Protein AF-A0A268HAZ8-F1 (afdb_monomer)

Organism: NCBI:txid361277

Radius of gyration: 18.4 Å; Cα contacts (8 Å, |Δi|>4): 179; chains: 1; bounding box: 43×26×43 Å

Mean predicted aligned error: 5.5 Å

Foldseek 3Di:
DQLKDKDKDLDPVPDDPQWDPPPPPSITIHIGHLVVDDQDKDKFKWWQAVNDTWGFDDDDPFWTKTKFQDPVSLVVVVFDDPDPRMGIDIDGPVRTDIDIDIDGDRSSVD

pLDDT: mean 93.23, std 6.45, range [48.72, 97.81]

Solvent-accessible surface area (backbone atoms only — not comparable to full-atom values): 6639 Å² total; per-residue (Å²): 129,82,82,57,43,78,50,75,46,68,57,76,89,78,59,62,92,76,46,44,49,87,76,76,73,64,51,31,34,36,80,44,54,45,84,78,62,70,90,46,58,49,77,46,56,29,27,32,45,94,89,40,84,29,42,55,80,47,79,55,99,62,30,33,32,37,35,37,65,46,67,68,59,22,58,75,70,65,35,48,71,79,51,98,63,33,18,49,39,79,43,52,46,93,60,44,48,79,42,82,44,75,44,78,52,70,66,76,80,112

InterPro domains:
  IPR017020 Uncharacterised conserved protein UCP033725 [PIRSF033725] (2-103)
  IPR060759 UCP033725-like [PF27768] (2-106)

Structure (mmCIF, N/CA/C/O backbone):
data_AF-A0A268HAZ8-F1
#
_entry.id   AF-A0A268HAZ8-F1
#
loop_
_atom_site.group_PDB
_atom_site.id
_atom_site.type_symbol
_atom_site.label_atom_id
_atom_site.label_alt_id
_atom_site.label_comp_id
_atom_site.label_asym_id
_atom_site.label_entity_id
_atom_site.label_seq_id
_atom_site.pdbx_PDB_ins_code
_atom_site.Cartn_x
_atom_site.Cartn_y
_atom_site.Cartn_z
_atom_site.occupancy
_atom_site.B_iso_or_equiv
_atom_site.auth_seq_id
_atom_site.auth_comp_id
_atom_site.auth_asym_id
_atom_site.auth_atom_id
_atom_site.pdbx_PDB_model_num
ATOM 1 N N . MET A 1 1 ? -9.348 15.979 25.231 1.00 48.72 1 MET A N 1
ATOM 2 C CA . MET A 1 1 ? -9.496 15.483 23.850 1.00 48.72 1 MET A CA 1
ATOM 3 C C . MET A 1 1 ? -9.361 13.987 23.955 1.00 48.72 1 MET A C 1
ATOM 5 O O . MET A 1 1 ? -8.277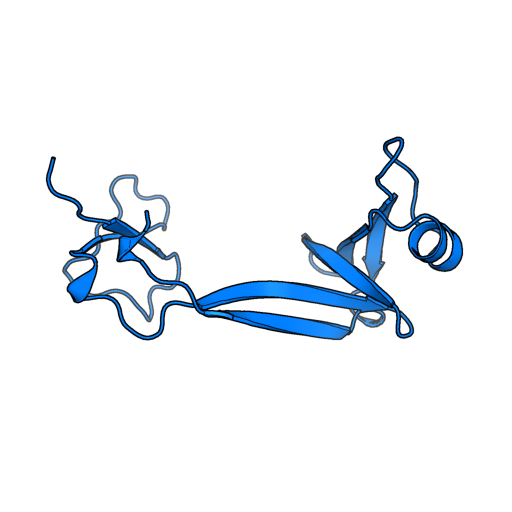 13.533 24.294 1.00 48.72 1 MET A O 1
ATO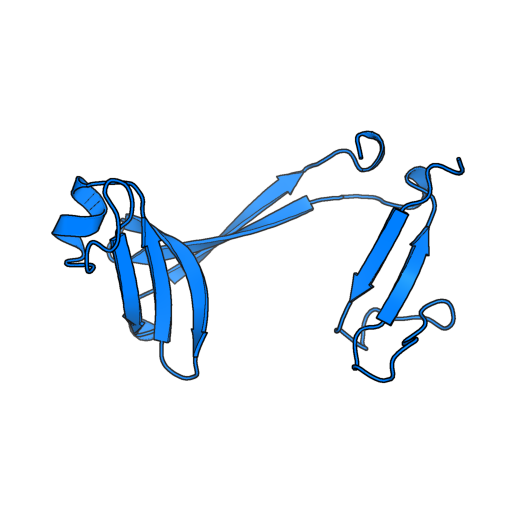M 9 N N . ASP A 1 2 ? -10.469 13.265 23.821 1.00 63.78 2 ASP A N 1
ATOM 10 C CA . ASP A 1 2 ? -10.471 11.808 23.934 1.00 63.78 2 ASP A CA 1
ATOM 11 C C . ASP A 1 2 ? -9.601 11.263 22.805 1.00 63.78 2 ASP A C 1
ATOM 13 O O . ASP A 1 2 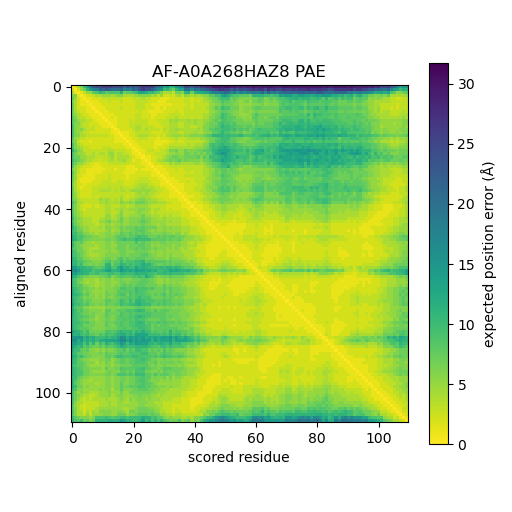? -9.906 11.497 21.636 1.00 63.78 2 ASP A O 1
ATOM 17 N N . GLY A 1 3 ? -8.472 10.639 23.147 1.00 79.31 3 GLY A N 1
ATOM 18 C CA . GLY A 1 3 ? -7.473 10.097 22.216 1.00 79.31 3 GLY A CA 1
ATOM 19 C C . GLY A 1 3 ? -7.975 8.882 21.433 1.00 79.31 3 GLY A C 1
ATOM 20 O O . GLY A 1 3 ? -7.244 7.914 21.260 1.00 79.31 3 GLY A O 1
ATOM 21 N N . ASN A 1 4 ? -9.239 8.913 21.020 1.00 90.00 4 ASN A N 1
ATOM 22 C CA . ASN A 1 4 ? -9.920 7.864 20.292 1.00 90.00 4 ASN A CA 1
ATOM 23 C C . ASN A 1 4 ? -9.572 7.959 18.809 1.00 90.00 4 ASN A C 1
ATOM 25 O O . ASN A 1 4 ? -9.440 9.039 18.231 1.00 90.00 4 ASN A O 1
ATOM 29 N N . LEU A 1 5 ? -9.469 6.797 18.182 1.00 91.19 5 LEU A N 1
ATOM 30 C CA . LEU A 1 5 ? -9.135 6.635 16.782 1.00 91.19 5 LEU A CA 1
ATOM 31 C C . LEU A 1 5 ? -10.395 6.350 15.978 1.00 91.19 5 LEU A C 1
ATOM 33 O O . LEU A 1 5 ? -11.354 5.744 16.455 1.00 91.19 5 LEU A O 1
ATOM 37 N N . LYS A 1 6 ? -10.379 6.769 14.716 1.00 92.12 6 LYS A N 1
ATOM 38 C CA . LYS A 1 6 ? -11.428 6.440 13.757 1.00 92.12 6 LYS A CA 1
ATOM 39 C C . LYS A 1 6 ? -10.892 5.425 12.759 1.00 92.12 6 LYS A C 1
ATOM 41 O O . LYS A 1 6 ? -9.969 5.733 12.010 1.00 92.12 6 LYS A O 1
ATOM 46 N N . ILE A 1 7 ? -11.508 4.250 12.716 1.00 93.75 7 ILE A N 1
ATOM 47 C CA . ILE A 1 7 ? -11.213 3.217 11.721 1.00 93.75 7 ILE A CA 1
ATOM 48 C C . ILE A 1 7 ? -12.254 3.248 10.602 1.00 93.75 7 ILE A C 1
ATOM 50 O O . ILE A 1 7 ? -13.409 3.633 10.818 1.00 93.75 7 ILE A O 1
ATOM 54 N N . LEU A 1 8 ? -11.830 2.878 9.393 1.00 94.62 8 LEU A N 1
ATOM 55 C CA . LEU A 1 8 ? -12.656 2.899 8.190 1.00 94.62 8 LEU A CA 1
ATOM 56 C C . LEU A 1 8 ? -12.460 1.604 7.401 1.00 94.62 8 LEU A C 1
ATOM 58 O O . LEU A 1 8 ? -11.340 1.109 7.296 1.00 94.62 8 LEU A O 1
ATOM 62 N N . THR A 1 9 ? -13.533 1.076 6.817 1.00 94.38 9 THR A N 1
ATOM 63 C CA . THR A 1 9 ? -13.474 -0.089 5.927 1.00 94.38 9 THR A CA 1
ATOM 64 C C . THR A 1 9 ? -14.551 -0.012 4.849 1.00 94.38 9 THR A C 1
ATOM 66 O O . THR A 1 9 ? -15.626 0.549 5.060 1.00 94.38 9 THR A O 1
ATOM 69 N N . GLN A 1 10 ? -14.261 -0.585 3.684 1.00 94.62 10 GLN A N 1
ATOM 70 C CA . GLN A 1 10 ? -15.247 -0.870 2.633 1.00 94.62 10 GLN A CA 1
ATOM 71 C C . GLN A 1 10 ? -15.625 -2.359 2.595 1.00 94.62 10 GLN A C 1
ATOM 73 O O . GLN A 1 10 ? -16.542 -2.757 1.878 1.00 94.62 10 GLN A O 1
ATOM 78 N N . ASP A 1 11 ? -14.921 -3.193 3.363 1.00 93.62 11 ASP A N 1
ATOM 79 C CA . ASP A 1 11 ? -15.148 -4.630 3.427 1.00 93.62 11 ASP A CA 1
ATOM 80 C C . ASP A 1 11 ? -16.311 -4.943 4.375 1.00 93.62 11 ASP A C 1
ATOM 82 O O . ASP A 1 11 ? -16.159 -4.951 5.599 1.00 93.62 11 ASP A O 1
ATOM 86 N N . LYS A 1 12 ? -17.480 -5.225 3.789 1.00 91.12 12 LYS A N 1
ATOM 87 C CA . LYS A 1 12 ? -18.709 -5.577 4.517 1.00 91.12 12 LYS A CA 1
ATOM 88 C C . LYS A 1 12 ? -18.613 -6.896 5.287 1.00 91.12 12 LYS A C 1
ATOM 90 O O . LYS A 1 12 ? -19.473 -7.158 6.117 1.00 91.12 12 LYS A O 1
ATOM 95 N N . SER A 1 13 ? -17.609 -7.735 5.032 1.00 94.81 13 SER A N 1
ATOM 96 C CA . SER A 1 13 ? -17.401 -8.948 5.833 1.00 94.81 13 SER A CA 1
ATOM 97 C C . SER A 1 13 ? -16.751 -8.657 7.191 1.00 94.81 13 SER A C 1
ATOM 99 O O . SER A 1 13 ? -16.774 -9.509 8.074 1.00 94.81 13 SER A O 1
ATOM 101 N N . LYS A 1 14 ? -16.200 -7.447 7.371 1.00 91.62 14 LYS A N 1
ATOM 102 C CA . LYS A 1 14 ? -15.457 -7.018 8.567 1.00 91.62 14 LYS A CA 1
ATOM 103 C C . LYS A 1 14 ? -16.188 -5.962 9.403 1.00 91.62 14 LYS A C 1
ATOM 105 O O . LYS A 1 14 ? -15.557 -5.314 10.235 1.00 91.62 14 LYS A O 1
ATOM 110 N N . ILE A 1 15 ? -17.481 -5.749 9.161 1.00 93.50 15 ILE A N 1
ATOM 111 C CA . ILE A 1 15 ? -18.299 -4.784 9.909 1.00 93.50 15 ILE A CA 1
ATOM 112 C C . ILE A 1 15 ? -19.230 -5.502 10.887 1.00 93.50 15 ILE A C 1
ATOM 114 O O . ILE A 1 15 ? -19.720 -6.595 10.609 1.00 93.50 15 ILE A O 1
ATOM 118 N N . A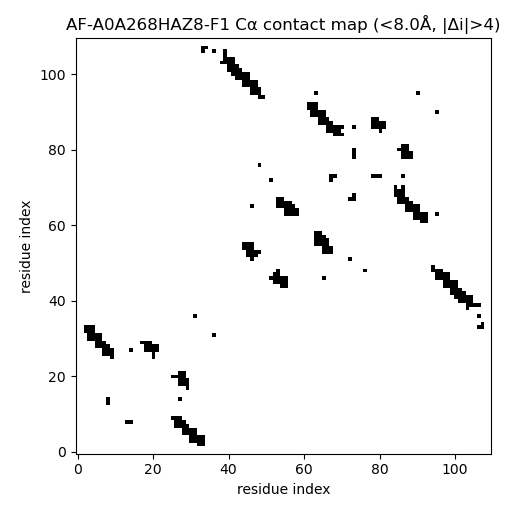SP A 1 16 ? -19.483 -4.849 12.014 1.00 92.06 16 ASP A N 1
ATOM 119 C CA . ASP A 1 16 ? -20.514 -5.188 12.993 1.00 92.06 16 ASP A CA 1
ATOM 120 C C . ASP A 1 16 ? -21.554 -4.043 13.057 1.00 92.06 16 ASP A C 1
ATOM 122 O O . ASP A 1 16 ? -21.514 -3.100 12.261 1.00 92.06 16 ASP A O 1
ATOM 126 N N . ASP A 1 17 ? -22.495 -4.116 13.994 1.00 91.88 17 ASP A N 1
ATOM 127 C CA . ASP A 1 17 ? -23.551 -3.118 14.205 1.00 91.88 17 ASP A CA 1
ATOM 128 C C . ASP A 1 17 ? -23.046 -1.759 14.726 1.00 91.88 17 ASP A C 1
ATOM 130 O O . ASP A 1 17 ? -23.783 -0.772 14.709 1.00 91.88 17 ASP A O 1
ATOM 134 N N . THR A 1 18 ? -21.783 -1.676 15.145 1.00 93.88 18 THR A N 1
ATOM 135 C CA . THR A 1 18 ? -21.163 -0.440 15.642 1.00 93.88 18 THR A CA 1
ATOM 136 C C . THR A 1 18 ? -20.532 0.407 14.530 1.00 93.88 18 THR A C 1
ATOM 138 O O . THR A 1 18 ? -20.158 1.561 14.756 1.00 93.88 18 THR A O 1
ATOM 141 N N . PHE A 1 19 ? -20.416 -0.138 13.317 1.00 95.88 19 PHE A N 1
ATOM 142 C CA . PHE A 1 19 ? -19.948 0.589 12.142 1.00 95.88 19 PHE A CA 1
ATOM 143 C C . PHE A 1 19 ? -21.076 1.395 11.486 1.00 95.88 19 PHE A C 1
ATOM 145 O O . PHE A 1 19 ? -22.150 0.882 11.187 1.00 95.88 19 PHE A O 1
ATOM 152 N N . VAL A 1 20 ? -20.798 2.661 11.164 1.00 94.69 20 VAL A N 1
ATOM 153 C CA . VAL A 1 20 ? -21.764 3.579 10.544 1.00 94.69 20 VAL A CA 1
ATOM 154 C C . VAL A 1 20 ? -21.255 4.067 9.191 1.00 94.69 20 VAL A C 1
ATOM 156 O O . VAL A 1 20 ? -20.174 4.660 9.101 1.00 94.69 20 VAL A O 1
ATOM 159 N N . ASP A 1 21 ? -22.061 3.878 8.145 1.00 93.62 21 ASP A N 1
ATOM 160 C CA . ASP A 1 21 ? -21.901 4.559 6.855 1.00 93.62 21 ASP A CA 1
ATOM 161 C C . ASP A 1 21 ? -22.684 5.878 6.874 1.00 93.62 21 ASP A C 1
ATOM 163 O O . ASP A 1 21 ? -23.853 5.960 6.494 1.00 93.62 21 ASP A O 1
ATOM 167 N N . LYS A 1 22 ? -22.028 6.930 7.368 1.00 90.25 22 LYS A N 1
ATOM 168 C CA . LYS A 1 22 ? -22.650 8.246 7.573 1.00 90.25 22 LYS A CA 1
ATOM 169 C C . LYS A 1 22 ? -23.123 8.900 6.268 1.00 90.25 22 LYS A C 1
ATOM 171 O O . LYS A 1 22 ? -24.027 9.729 6.306 1.00 90.25 22 LYS A O 1
ATOM 176 N N . TYR A 1 23 ? -22.491 8.572 5.143 1.00 90.38 23 TYR A N 1
ATOM 177 C CA . TYR A 1 23 ? -22.695 9.266 3.869 1.00 90.38 23 TYR A CA 1
ATOM 178 C C . TYR A 1 23 ? -23.299 8.373 2.784 1.00 90.38 23 TYR A C 1
ATOM 180 O O . TYR A 1 23 ? -23.378 8.808 1.639 1.00 90.38 23 TYR A O 1
ATOM 188 N N . GLN A 1 24 ? -23.710 7.147 3.129 1.00 89.88 24 GLN A N 1
ATOM 189 C CA . GLN A 1 24 ? -24.185 6.141 2.173 1.00 89.88 24 GLN A CA 1
ATOM 190 C C . GLN A 1 24 ? -23.185 5.918 1.023 1.00 89.88 24 GLN A C 1
ATOM 192 O O . GLN A 1 24 ? -23.566 5.712 -0.128 1.00 89.88 24 GLN A O 1
ATOM 197 N N . SER A 1 25 ? -21.886 6.010 1.328 1.00 92.06 25 SER A N 1
ATOM 198 C CA . SER A 1 25 ? -20.806 5.910 0.341 1.00 92.06 25 SER A CA 1
ATOM 199 C C . SER A 1 25 ? -20.273 4.485 0.183 1.00 92.06 25 SER A C 1
ATOM 201 O O . SER A 1 25 ? -19.428 4.234 -0.675 1.00 92.06 25 SER A O 1
ATOM 203 N N . GLY A 1 26 ? -20.725 3.555 1.029 1.00 92.12 26 GLY A N 1
ATOM 204 C CA . GLY A 1 26 ? -20.143 2.225 1.172 1.00 92.12 26 GLY A CA 1
ATOM 205 C C . GLY A 1 26 ? -18.855 2.205 2.001 1.00 92.12 26 GLY A C 1
ATOM 206 O O . GLY A 1 26 ? -18.224 1.153 2.095 1.00 92.12 26 GLY A O 1
ATOM 207 N N . VAL A 1 27 ? -18.454 3.336 2.598 1.00 94.25 27 VAL A N 1
ATOM 208 C CA . VAL A 1 27 ? -17.342 3.416 3.557 1.00 94.25 27 VAL A CA 1
ATOM 209 C C . VAL A 1 27 ? -17.912 3.474 4.969 1.00 94.25 27 VAL A C 1
ATOM 211 O O . VAL A 1 27 ? -18.494 4.472 5.391 1.00 94.25 27 VAL A O 1
ATOM 214 N N . TYR A 1 28 ? -17.693 2.406 5.720 1.00 96.06 28 TYR A N 1
ATOM 215 C CA . TYR A 1 28 ? -18.165 2.262 7.086 1.00 96.06 28 TYR A CA 1
ATOM 216 C C . TYR A 1 28 ? -17.108 2.751 8.067 1.00 96.06 28 TYR A C 1
ATOM 218 O O . TYR A 1 28 ? -15.915 2.511 7.875 1.00 96.06 28 TYR A O 1
ATOM 226 N N . THR A 1 29 ? -17.538 3.427 9.133 1.00 95.38 29 THR A N 1
ATOM 227 C CA . THR A 1 29 ? -16.626 4.003 10.128 1.00 95.38 29 THR A CA 1
ATOM 228 C C . THR A 1 29 ? -17.016 3.648 11.556 1.00 95.38 29 THR A C 1
ATOM 230 O O . THR A 1 29 ? -18.203 3.613 11.868 1.00 95.38 29 THR A O 1
ATOM 233 N N . LYS A 1 30 ? -16.021 3.429 12.419 1.00 94.94 30 LYS A N 1
ATOM 234 C CA . LYS A 1 30 ? -16.180 3.146 13.854 1.00 94.94 30 LYS A CA 1
ATOM 235 C C . LYS A 1 30 ? -15.157 3.962 14.642 1.00 94.94 30 LYS A C 1
ATOM 237 O O . LYS A 1 30 ? -14.040 4.175 14.165 1.00 94.94 30 LYS A O 1
ATOM 242 N N . VAL A 1 31 ? -15.552 4.455 15.812 1.00 93.75 31 VAL A N 1
ATOM 243 C CA . VAL A 1 31 ? -14.644 5.111 16.764 1.00 93.75 31 VAL A CA 1
ATOM 244 C C . VAL A 1 31 ? -14.229 4.075 17.800 1.00 93.75 31 VAL A C 1
ATOM 246 O O . VAL A 1 31 ? -15.088 3.358 18.303 1.00 93.75 31 VAL A O 1
ATOM 249 N N . VAL A 1 32 ? -12.932 3.985 18.076 1.00 92.81 32 VAL A N 1
ATOM 250 C CA . VAL A 1 32 ? -12.334 3.001 18.986 1.00 92.81 32 VAL A CA 1
ATOM 251 C C . VAL A 1 32 ? -11.268 3.663 19.849 1.00 92.81 32 VAL A C 1
ATOM 253 O O . VAL A 1 32 ? -10.639 4.638 19.437 1.00 92.81 32 VAL A O 1
ATOM 256 N N . GLU A 1 33 ? -11.021 3.128 21.030 1.00 92.38 33 GLU A N 1
ATOM 257 C CA . GLU A 1 33 ? -9.859 3.488 21.829 1.00 92.38 33 GLU A CA 1
ATOM 258 C C . GLU A 1 33 ? -8.594 2.807 21.270 1.00 92.38 33 GLU A C 1
ATOM 260 O O . GLU A 1 33 ? -8.648 1.658 20.821 1.00 92.38 33 GLU A O 1
ATOM 265 N N . PRO A 1 34 ? -7.408 3.441 21.350 1.00 90.88 34 PRO A N 1
ATOM 266 C CA . PRO A 1 34 ? -6.158 2.830 20.892 1.00 90.88 34 PRO A CA 1
ATOM 267 C C . PRO A 1 34 ? -5.850 1.470 21.534 1.00 90.88 34 PRO A C 1
ATOM 269 O O . PRO A 1 34 ? -5.173 0.647 20.927 1.00 90.88 34 PRO A O 1
ATOM 272 N N . ASN A 1 35 ? -6.331 1.233 22.760 1.00 90.62 35 ASN A N 1
ATOM 273 C CA . ASN A 1 35 ? -6.129 -0.021 23.492 1.00 90.62 35 ASN A CA 1
ATOM 274 C C . ASN A 1 35 ? -6.967 -1.191 22.950 1.00 90.62 35 ASN A C 1
ATOM 276 O O . ASN A 1 35 ? -6.636 -2.344 23.227 1.00 90.62 35 ASN A O 1
ATOM 280 N N . GLU A 1 36 ? -8.041 -0.914 22.208 1.00 91.44 36 GLU A N 1
ATOM 281 C CA . GLU A 1 36 ? -8.866 -1.946 21.571 1.00 91.44 36 GLU A CA 1
ATOM 282 C C . GLU A 1 36 ? -8.178 -2.538 20.333 1.00 91.44 36 GLU A C 1
ATOM 284 O O . GLU A 1 36 ? -8.464 -3.671 19.941 1.00 91.44 36 GLU A O 1
ATOM 289 N N . LEU A 1 37 ? -7.249 -1.791 19.727 1.00 92.00 37 LEU A N 1
ATOM 290 C CA . LEU A 1 37 ? -6.522 -2.207 18.537 1.00 92.00 37 LEU A CA 1
ATOM 291 C C . LEU A 1 37 ? -5.342 -3.119 18.892 1.00 92.00 37 LEU A C 1
ATOM 293 O O . LEU A 1 37 ? -4.528 -2.816 19.765 1.00 92.00 37 LEU A O 1
ATOM 297 N N . LYS A 1 38 ? -5.231 -4.234 18.169 1.00 91.56 38 LYS A N 1
ATOM 298 C CA . LYS A 1 38 ? -4.145 -5.213 18.288 1.00 91.56 38 LYS A CA 1
ATOM 299 C C . LYS A 1 38 ? -3.569 -5.497 16.910 1.00 91.56 38 LYS A C 1
ATOM 301 O O . LYS 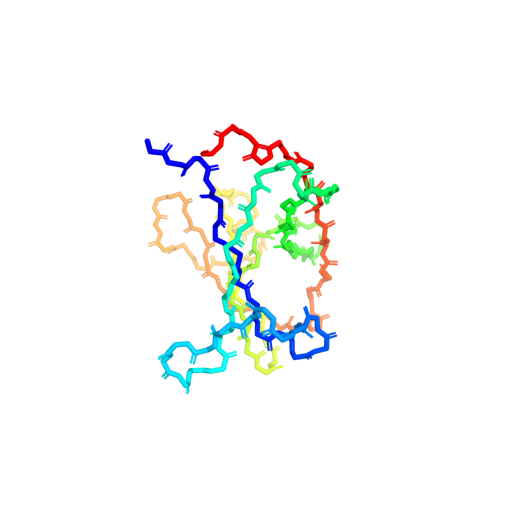A 1 38 ? -4.277 -5.361 15.916 1.00 91.56 38 LYS A O 1
ATOM 306 N N . ASP A 1 39 ? -2.293 -5.873 16.877 1.00 92.00 39 ASP A N 1
ATOM 307 C CA . ASP A 1 39 ? -1.593 -6.292 15.656 1.00 92.00 39 ASP A CA 1
ATOM 308 C C . ASP A 1 39 ? -1.695 -5.264 14.515 1.00 92.00 39 ASP A C 1
ATOM 310 O O . ASP A 1 39 ? -1.862 -5.591 13.342 1.00 92.00 39 ASP A O 1
ATOM 314 N N . CYS A 1 40 ? -1.603 -3.981 14.878 1.00 93.19 40 CYS A N 1
ATOM 315 C CA . CYS A 1 40 ? -1.638 -2.875 13.934 1.00 93.19 40 CYS A CA 1
ATOM 316 C C . CYS A 1 40 ? -0.443 -2.940 12.983 1.00 93.19 40 CYS A C 1
ATOM 318 O O . CYS A 1 40 ? 0.704 -2.724 13.383 1.00 93.19 40 CYS A O 1
ATOM 320 N N . VAL A 1 41 ? -0.727 -3.183 11.706 1.00 94.44 41 VAL A N 1
ATOM 321 C CA . VAL A 1 41 ? 0.270 -3.199 10.638 1.00 94.44 41 VAL A CA 1
ATOM 322 C C . VAL A 1 41 ? -0.097 -2.207 9.547 1.00 94.44 41 VAL A C 1
ATOM 324 O O . VAL A 1 41 ? -1.252 -2.070 9.140 1.00 94.44 41 VAL A O 1
ATOM 327 N N . LYS A 1 42 ? 0.913 -1.498 9.054 1.00 92.62 42 LYS A N 1
ATOM 328 C CA . LYS A 1 42 ? 0.832 -0.737 7.817 1.00 92.62 42 LYS A CA 1
ATOM 329 C C . LYS A 1 42 ? 1.237 -1.667 6.686 1.00 92.62 42 LYS A C 1
ATOM 331 O O . LYS A 1 42 ? 2.375 -2.127 6.656 1.00 92.62 42 LYS A O 1
ATOM 336 N N . ILE A 1 43 ? 0.315 -1.913 5.764 1.00 92.44 43 ILE A N 1
ATOM 337 C CA . ILE A 1 43 ? 0.575 -2.708 4.565 1.00 92.44 43 ILE A CA 1
ATOM 338 C C . ILE A 1 43 ? 0.986 -1.756 3.443 1.00 92.44 43 ILE A C 1
ATOM 340 O O . ILE A 1 43 ? 0.250 -0.825 3.109 1.00 92.44 43 ILE A O 1
ATOM 344 N N . GLN A 1 44 ? 2.160 -1.982 2.864 1.00 92.75 44 GLN A N 1
ATOM 345 C CA . GLN A 1 44 ? 2.603 -1.332 1.634 1.00 92.75 44 GLN A CA 1
ATOM 346 C C . GLN A 1 44 ? 2.721 -2.374 0.525 1.00 92.75 44 GLN A C 1
ATOM 348 O O . GLN A 1 44 ? 3.297 -3.445 0.716 1.00 92.75 44 GLN A O 1
ATOM 353 N N . VAL A 1 45 ? 2.144 -2.057 -0.634 1.00 94.06 45 VAL A N 1
ATOM 354 C CA . VAL A 1 45 ? 2.164 -2.927 -1.810 1.00 94.06 45 VAL A CA 1
ATOM 355 C C . VAL A 1 45 ? 3.234 -2.429 -2.771 1.00 94.06 45 VAL A C 1
ATOM 357 O O . VAL A 1 45 ? 3.189 -1.292 -3.244 1.00 94.06 45 VAL A O 1
ATOM 360 N N . TYR A 1 46 ? 4.180 -3.304 -3.080 1.00 96.94 46 TYR A N 1
ATOM 361 C CA . TYR A 1 46 ? 5.219 -3.075 -4.072 1.00 96.94 46 TYR A CA 1
ATOM 362 C C . TYR A 1 46 ? 5.039 -4.015 -5.260 1.00 96.94 46 TYR A C 1
ATOM 364 O O . TYR A 1 46 ? 4.424 -5.075 -5.156 1.00 96.94 46 TYR A O 1
ATOM 372 N N . GLY A 1 47 ? 5.588 -3.618 -6.399 1.00 96.94 47 GLY A N 1
ATOM 373 C CA . GLY A 1 47 ? 5.728 -4.453 -7.577 1.00 96.94 47 GLY A CA 1
ATOM 374 C C . GLY A 1 47 ? 7.183 -4.863 -7.732 1.00 96.94 47 GLY A C 1
ATOM 375 O O . GLY A 1 47 ? 8.073 -4.025 -7.629 1.00 96.94 47 GLY A O 1
ATOM 376 N N . ASP A 1 48 ? 7.423 -6.139 -7.986 1.00 97.38 48 ASP A N 1
ATOM 377 C CA . ASP A 1 48 ? 8.668 -6.623 -8.562 1.00 97.38 48 ASP A CA 1
ATOM 378 C C . ASP A 1 48 ? 8.483 -6.742 -10.071 1.00 97.38 48 ASP A C 1
ATOM 380 O O . ASP A 1 48 ? 7.609 -7.475 -10.547 1.00 97.38 48 ASP A O 1
ATOM 384 N N . ILE A 1 49 ? 9.288 -5.979 -10.804 1.00 96.88 49 ILE A N 1
ATOM 385 C CA . ILE A 1 49 ? 9.372 -6.034 -12.258 1.00 96.88 49 ILE A CA 1
ATOM 386 C C . ILE A 1 49 ? 10.801 -6.427 -12.590 1.00 96.88 49 ILE A C 1
ATOM 388 O O . ILE A 1 49 ? 11.724 -5.639 -12.391 1.00 96.88 49 ILE A O 1
ATOM 392 N N . GLN A 1 50 ? 10.989 -7.655 -13.075 1.00 94.38 50 GLN A N 1
ATOM 393 C CA . GLN A 1 50 ? 12.306 -8.177 -13.460 1.00 94.38 50 GLN A CA 1
ATOM 394 C C . GLN A 1 50 ? 13.357 -8.060 -12.329 1.00 94.38 50 GLN A C 1
ATOM 396 O O . GLN A 1 50 ? 14.517 -7.730 -12.573 1.00 94.38 50 GLN A O 1
ATOM 401 N N . GLY A 1 51 ? 12.957 -8.304 -11.075 1.00 95.12 51 GLY A N 1
ATOM 402 C CA . GLY A 1 51 ? 13.826 -8.203 -9.898 1.00 95.12 51 GLY A CA 1
ATOM 403 C C . GLY A 1 51 ? 13.996 -6.781 -9.357 1.00 95.12 51 GLY A C 1
ATOM 404 O O . GLY A 1 51 ? 14.840 -6.550 -8.488 1.00 95.12 51 GLY A O 1
ATOM 405 N N . LYS A 1 52 ? 13.244 -5.802 -9.876 1.00 96.25 52 LYS A N 1
ATOM 406 C CA . LYS A 1 52 ? 13.285 -4.405 -9.434 1.00 96.25 52 LYS A CA 1
ATOM 407 C C . LYS A 1 52 ? 12.029 -4.064 -8.652 1.00 96.25 52 LYS A C 1
ATOM 409 O O . LYS A 1 52 ? 10.921 -4.119 -9.181 1.00 96.25 52 LYS A O 1
ATOM 414 N N . LYS A 1 53 ? 12.227 -3.665 -7.396 1.00 96.75 53 LYS A N 1
ATOM 415 C CA . LYS A 1 53 ? 11.155 -3.222 -6.507 1.00 96.75 53 LYS A CA 1
ATOM 416 C C . LYS A 1 53 ? 10.731 -1.791 -6.852 1.00 96.75 53 LYS A C 1
ATOM 418 O O . LYS A 1 53 ? 11.555 -0.877 -6.839 1.00 96.75 53 LYS A O 1
ATOM 423 N N . VAL A 1 54 ? 9.445 -1.605 -7.123 1.00 96.94 54 VAL A N 1
ATOM 424 C CA . VAL A 1 54 ? 8.794 -0.321 -7.419 1.00 96.94 54 VAL A CA 1
ATOM 425 C C . VAL A 1 54 ? 7.520 -0.167 -6.592 1.00 96.94 54 VAL A C 1
ATOM 427 O O . VAL A 1 54 ? 6.911 -1.154 -6.185 1.00 96.94 54 VAL A O 1
ATOM 430 N N . GLU A 1 55 ? 7.100 1.062 -6.318 1.00 96.38 55 GLU A N 1
ATOM 431 C CA . GLU A 1 55 ? 5.842 1.326 -5.612 1.00 96.38 55 GLU A CA 1
ATOM 432 C C . GLU A 1 55 ? 4.652 1.113 -6.543 1.00 96.38 55 GLU A C 1
ATOM 434 O O . GLU A 1 55 ? 4.674 1.593 -7.675 1.00 96.38 55 GLU A O 1
ATOM 439 N N . VAL A 1 56 ? 3.598 0.440 -6.074 1.00 96.94 56 VAL A N 1
ATOM 440 C CA . VAL A 1 56 ? 2.329 0.325 -6.808 1.00 96.94 56 VAL A CA 1
ATOM 441 C C . VAL A 1 56 ? 1.367 1.382 -6.281 1.00 96.94 56 VAL A C 1
ATOM 443 O O . VAL A 1 56 ? 1.001 1.371 -5.110 1.00 96.94 56 VAL A O 1
ATOM 446 N N . LEU A 1 57 ? 0.949 2.303 -7.149 1.00 95.06 57 LEU A N 1
ATOM 447 C CA . LEU A 1 57 ? 0.124 3.450 -6.757 1.00 95.06 57 LEU A CA 1
ATOM 448 C C . LEU A 1 57 ? -1.350 3.285 -7.119 1.00 95.06 57 LEU A C 1
ATOM 450 O O . LEU A 1 57 ? -2.229 3.717 -6.377 1.00 95.06 57 LEU A O 1
ATOM 454 N N . LYS A 1 58 ? -1.629 2.720 -8.298 1.00 95.19 58 LYS A N 1
ATOM 455 C CA . LYS A 1 58 ? -2.992 2.547 -8.816 1.00 95.19 58 LYS A CA 1
ATOM 456 C C . LYS A 1 58 ? -3.115 1.244 -9.579 1.00 95.19 58 LYS A C 1
ATOM 458 O O . LYS A 1 58 ? -2.146 0.733 -10.136 1.00 95.19 58 LYS A O 1
ATOM 463 N N . GLU A 1 59 ? -4.344 0.770 -9.679 1.00 95.12 59 GLU A N 1
ATOM 464 C CA . GLU A 1 59 ? -4.707 -0.417 -10.437 1.00 95.12 59 GLU A CA 1
ATOM 465 C C . GLU A 1 59 ? -5.782 -0.075 -11.476 1.00 95.12 59 GLU A C 1
ATOM 467 O O . GLU A 1 59 ? -6.677 0.736 -11.235 1.00 95.12 59 GLU A O 1
ATOM 472 N N . ARG A 1 60 ? -5.673 -0.688 -12.655 1.00 94.44 60 ARG A N 1
ATOM 473 C CA . ARG A 1 60 ? -6.720 -0.774 -13.687 1.00 94.44 60 ARG A CA 1
ATOM 474 C C . ARG A 1 60 ? -6.901 -2.242 -14.071 1.00 94.44 60 ARG A C 1
ATOM 476 O O . ARG A 1 60 ? -6.170 -3.092 -13.570 1.00 94.44 60 ARG A O 1
ATOM 483 N N . ASN A 1 61 ? -7.851 -2.558 -14.951 1.00 91.56 61 ASN A N 1
ATOM 484 C CA . ASN A 1 61 ? -8.184 -3.948 -15.298 1.00 91.56 61 ASN A CA 1
ATOM 485 C C . ASN A 1 61 ? -6.947 -4.799 -15.656 1.00 91.56 61 ASN A C 1
ATOM 487 O O . ASN A 1 61 ? -6.768 -5.874 -15.089 1.00 91.56 61 ASN A O 1
ATOM 491 N N . ASP A 1 62 ? -6.055 -4.288 -16.505 1.00 95.94 62 ASP A N 1
ATOM 492 C CA . ASP A 1 62 ? -4.915 -5.013 -17.080 1.00 95.94 62 ASP A CA 1
ATOM 493 C C . ASP A 1 62 ? -3.535 -4.484 -16.648 1.00 95.94 62 ASP A C 1
ATOM 495 O O . ASP A 1 62 ? -2.515 -5.090 -16.984 1.00 95.94 62 ASP A O 1
ATOM 499 N N . LYS A 1 63 ? -3.472 -3.373 -15.898 1.00 97.38 63 LYS A N 1
ATOM 500 C CA . LYS A 1 63 ? -2.209 -2.688 -15.565 1.00 97.38 63 LYS A CA 1
ATOM 501 C C . LYS A 1 63 ? -2.137 -2.203 -14.122 1.00 97.38 63 LYS A C 1
ATOM 503 O O . LYS A 1 63 ? -3.148 -1.801 -13.541 1.00 97.38 63 LYS A O 1
ATOM 508 N N . TYR A 1 64 ? -0.915 -2.140 -13.605 1.00 97.69 64 TYR A N 1
ATOM 509 C CA . TYR A 1 64 ? -0.562 -1.375 -12.413 1.00 97.69 64 TYR A CA 1
ATOM 510 C C . TYR A 1 64 ? 0.140 -0.081 -12.811 1.00 97.69 64 TY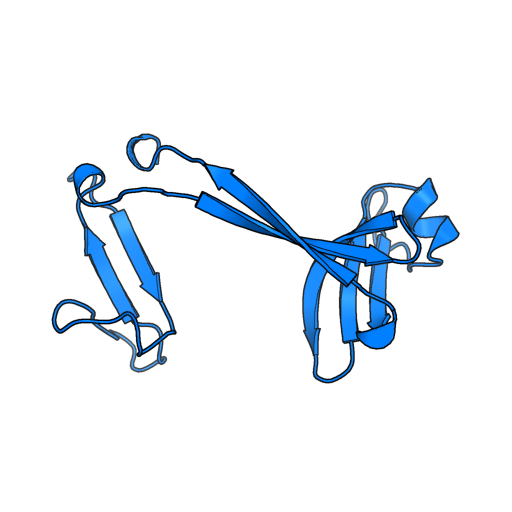R A C 1
ATOM 512 O O . TYR A 1 64 ? 0.942 -0.056 -13.743 1.00 97.69 64 TYR A O 1
ATOM 520 N N . GLN A 1 65 ? -0.163 1.002 -12.104 1.00 97.44 65 GLN A N 1
ATOM 521 C CA . GLN A 1 65 ? 0.655 2.203 -12.144 1.00 97.44 65 GLN A CA 1
ATOM 522 C C . GLN A 1 65 ? 1.776 2.042 -11.129 1.00 97.44 65 GLN A C 1
ATOM 524 O O . GLN A 1 65 ? 1.497 1.878 -9.939 1.00 97.44 65 GLN A O 1
ATOM 529 N N . VAL A 1 66 ? 3.017 2.112 -11.599 1.00 97.31 66 VAL A N 1
ATOM 530 C CA . VAL A 1 66 ? 4.208 1.931 -10.775 1.00 97.31 66 VAL A CA 1
ATOM 531 C C . VAL A 1 66 ? 5.076 3.175 -10.7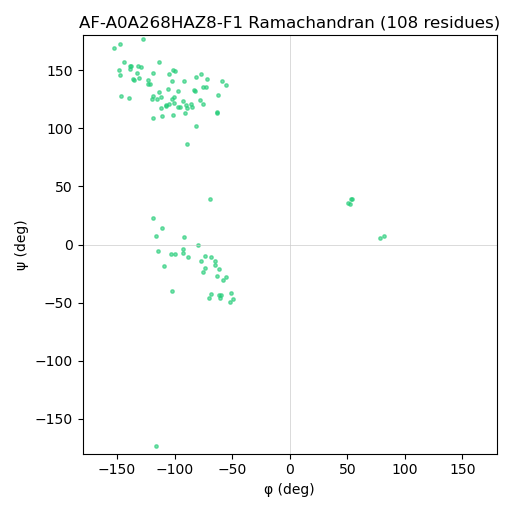57 1.00 97.31 66 VAL A C 1
ATOM 533 O O . VAL A 1 66 ? 5.135 3.904 -11.750 1.00 97.31 66 VAL A O 1
ATOM 536 N N . SER A 1 67 ? 5.741 3.403 -9.627 1.00 96.94 67 SER A N 1
ATOM 537 C CA . SER A 1 67 ? 6.605 4.556 -9.390 1.00 96.94 67 SER A CA 1
ATOM 538 C C . SER A 1 67 ? 7.946 4.153 -8.787 1.00 96.94 67 SER A C 1
ATOM 540 O O . SER A 1 67 ? 8.038 3.200 -8.011 1.00 96.94 67 SER A O 1
ATOM 542 N N . THR A 1 68 ? 8.994 4.902 -9.117 1.00 96.75 68 THR A N 1
ATOM 543 C CA . THR A 1 68 ? 10.294 4.821 -8.449 1.00 96.75 68 THR A CA 1
ATOM 544 C C . THR A 1 68 ? 10.979 6.181 -8.417 1.00 96.75 68 THR A C 1
ATOM 546 O O . THR A 1 68 ? 10.862 6.971 -9.355 1.00 96.75 68 THR A O 1
ATOM 549 N N . GLY A 1 69 ? 11.717 6.444 -7.338 1.00 96.19 69 GLY A N 1
ATOM 550 C CA . GLY A 1 69 ? 12.638 7.581 -7.242 1.00 96.19 69 GLY A CA 1
ATOM 551 C C . GLY A 1 69 ? 14.075 7.247 -7.655 1.00 96.19 69 GLY A C 1
ATOM 552 O O . GLY A 1 69 ? 14.934 8.122 -7.668 1.00 96.19 69 GLY A O 1
ATOM 553 N N . SER A 1 70 ? 14.363 5.983 -7.980 1.00 95.94 70 SER A N 1
ATOM 554 C CA . SER A 1 70 ? 15.695 5.557 -8.410 1.00 95.94 70 SER A CA 1
ATOM 555 C C . SER A 1 70 ? 15.874 5.783 -9.908 1.00 95.94 70 SER A C 1
ATOM 557 O O . SER A 1 70 ? 15.188 5.147 -10.709 1.00 95.94 70 SER A O 1
ATOM 559 N N . LEU A 1 71 ? 16.843 6.630 -10.276 1.00 93.81 71 LEU A N 1
ATOM 560 C CA . LEU A 1 71 ? 17.247 6.874 -11.667 1.00 93.81 71 LEU A CA 1
ATOM 561 C C . LEU A 1 71 ? 17.539 5.559 -12.404 1.00 93.81 71 LEU A C 1
ATOM 563 O O . LEU A 1 71 ? 16.984 5.319 -13.470 1.00 93.81 71 LEU A O 1
ATOM 567 N N . LEU A 1 72 ? 18.347 4.684 -11.796 1.00 95.38 72 LEU A N 1
ATOM 568 C CA . LEU A 1 72 ? 18.759 3.413 -12.396 1.00 95.38 72 LEU A CA 1
ATOM 569 C C . LEU A 1 72 ? 17.557 2.504 -12.686 1.00 95.38 72 LEU A C 1
ATOM 571 O O . LEU A 1 72 ? 17.435 1.969 -13.781 1.00 95.38 72 LEU A O 1
ATOM 575 N N . ILE A 1 73 ? 16.636 2.367 -11.726 1.00 96.44 73 ILE A N 1
ATOM 576 C CA . ILE A 1 73 ? 15.439 1.534 -11.913 1.00 96.44 73 ILE A CA 1
ATOM 577 C C . ILE A 1 73 ? 14.509 2.162 -12.956 1.00 96.44 73 ILE A C 1
ATOM 579 O O . ILE A 1 73 ? 13.968 1.456 -13.803 1.00 96.44 73 ILE A O 1
ATOM 583 N N . GLY A 1 74 ? 14.323 3.483 -12.904 1.00 95.44 74 GLY A N 1
ATOM 584 C CA . GLY A 1 74 ? 13.477 4.211 -13.843 1.00 95.44 74 GLY A CA 1
ATOM 585 C C . GLY A 1 74 ? 13.945 4.069 -15.292 1.00 95.44 74 GLY A C 1
ATOM 586 O O . GLY A 1 74 ? 13.123 3.826 -16.175 1.00 95.44 74 GLY A O 1
ATOM 587 N N . GLU A 1 75 ? 15.254 4.166 -15.529 1.00 94.19 75 GLU A N 1
ATOM 588 C CA . GLU A 1 75 ? 15.858 3.992 -16.854 1.00 94.19 75 GLU A CA 1
ATOM 589 C C . GLU A 1 75 ? 15.812 2.537 -17.337 1.00 94.19 75 GLU A C 1
ATOM 591 O O . GLU A 1 75 ? 15.400 2.290 -18.472 1.00 94.19 75 GLU A O 1
ATOM 596 N N . GLU A 1 76 ? 16.161 1.565 -16.486 1.00 95.56 76 GLU A N 1
ATOM 597 C CA . GLU A 1 76 ? 16.128 0.136 -16.838 1.00 95.56 76 GLU A CA 1
ATOM 598 C C . GLU A 1 76 ? 14.715 -0.340 -17.197 1.00 95.56 76 GLU A C 1
ATOM 600 O O . GLU A 1 76 ? 14.521 -1.028 -18.201 1.00 95.56 76 GLU A O 1
ATOM 605 N N . LEU A 1 77 ? 13.714 0.082 -16.419 1.00 95.69 77 LEU A N 1
ATOM 606 C CA . LEU A 1 77 ? 12.305 -0.220 -16.676 1.00 95.69 77 LEU A CA 1
ATOM 607 C C . LEU A 1 77 ? 11.685 0.680 -17.757 1.00 95.69 77 LEU A C 1
ATOM 609 O O . LEU A 1 77 ? 10.505 0.527 -18.074 1.00 95.69 77 LEU A O 1
ATOM 613 N N . LYS A 1 78 ? 12.459 1.618 -18.323 1.00 95.75 78 LYS A N 1
ATOM 614 C CA . LYS A 1 78 ? 12.022 2.594 -19.336 1.00 95.75 78 LYS A CA 1
ATOM 615 C C . LYS A 1 78 ? 10.754 3.349 -18.925 1.00 95.75 78 LYS A C 1
ATOM 617 O O . LYS A 1 78 ? 9.895 3.653 -19.756 1.00 95.75 78 LYS A O 1
ATOM 622 N N . LEU A 1 79 ? 10.623 3.639 -17.633 1.00 96.19 79 LEU A N 1
ATOM 623 C CA . LEU A 1 79 ? 9.497 4.396 -17.108 1.00 96.19 79 LEU A CA 1
ATOM 624 C C . LEU A 1 79 ? 9.627 5.868 -17.536 1.00 96.19 79 LEU A C 1
ATOM 626 O O . LEU A 1 79 ? 10.731 6.414 -17.552 1.00 96.19 79 LEU A 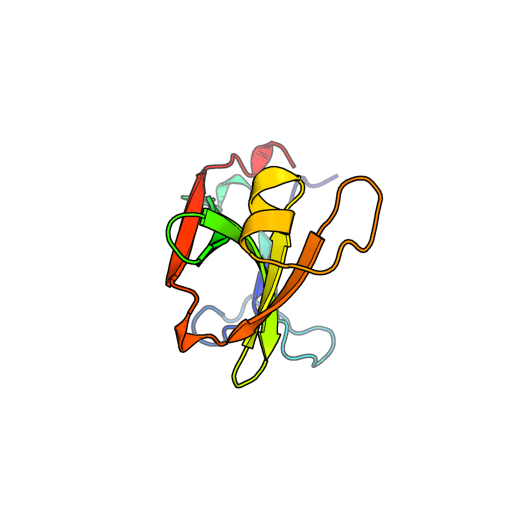O 1
ATOM 630 N N . PRO A 1 80 ? 8.523 6.555 -17.866 1.00 96.75 80 PRO A N 1
ATOM 631 C CA . PRO A 1 80 ? 8.560 7.992 -18.105 1.00 96.75 80 PRO A CA 1
ATOM 632 C C . PRO A 1 80 ? 8.999 8.752 -16.849 1.00 96.75 80 PRO A C 1
ATOM 634 O O . PRO A 1 80 ? 8.416 8.582 -15.776 1.00 96.75 80 PRO A O 1
ATOM 637 N N . ARG A 1 81 ? 9.995 9.631 -16.984 1.00 96.62 81 ARG A N 1
ATOM 638 C CA . ARG A 1 81 ? 10.347 10.595 -15.938 1.00 96.62 81 ARG A CA 1
ATOM 639 C C . ARG A 1 81 ? 9.311 11.717 -15.930 1.00 96.62 81 ARG A C 1
ATOM 641 O O . ARG A 1 81 ? 9.125 12.379 -16.949 1.00 96.62 81 ARG A O 1
ATOM 648 N N . ILE A 1 82 ? 8.643 11.917 -14.800 1.00 96.19 82 ILE A N 1
ATOM 649 C CA . ILE A 1 82 ? 7.584 12.930 -14.645 1.00 96.19 82 ILE A CA 1
ATOM 650 C C . ILE A 1 82 ? 8.004 14.105 -13.759 1.00 96.19 82 ILE A C 1
ATOM 652 O O . ILE A 1 82 ? 7.394 15.166 -13.829 1.00 96.19 82 ILE A O 1
ATOM 656 N N . ASP A 1 83 ? 9.049 13.918 -12.953 1.00 92.75 83 ASP A N 1
ATOM 657 C CA . ASP A 1 83 ? 9.653 14.941 -12.101 1.00 92.75 83 ASP A CA 1
ATOM 658 C C . ASP A 1 83 ? 11.166 14.677 -11.986 1.00 92.75 83 ASP A C 1
ATOM 660 O O . ASP A 1 83 ? 11.672 13.640 -12.432 1.00 92.75 83 ASP A O 1
ATOM 664 N N . ARG A 1 84 ? 11.917 15.597 -11.376 1.00 90.88 84 ARG A N 1
ATOM 665 C CA . ARG A 1 84 ? 13.350 15.456 -11.113 1.00 90.88 84 ARG A CA 1
ATOM 666 C C . ARG A 1 84 ? 13.658 14.127 -10.426 1.00 90.88 84 ARG A C 1
ATOM 668 O O . ARG A 1 84 ? 14.600 13.457 -10.837 1.00 90.88 84 ARG A O 1
ATOM 675 N N . ASP A 1 85 ? 12.835 13.727 -9.468 1.00 92.31 85 ASP A N 1
ATOM 676 C CA . ASP A 1 85 ? 13.104 12.582 -8.602 1.00 92.31 85 ASP A CA 1
ATOM 677 C C . ASP A 1 85 ? 12.029 11.487 -8.751 1.00 92.31 85 ASP A C 1
ATOM 679 O O . ASP A 1 85 ? 11.799 10.712 -7.827 1.00 92.31 85 ASP A O 1
ATOM 683 N N . THR A 1 86 ? 11.297 11.434 -9.876 1.00 96.25 86 THR A N 1
ATOM 684 C CA . THR A 1 86 ? 10.183 10.478 -10.035 1.00 96.25 86 THR A CA 1
ATOM 685 C C . THR A 1 86 ? 10.005 9.967 -11.462 1.00 96.25 86 THR A C 1
ATOM 687 O O . THR A 1 86 ? 9.820 10.730 -12.415 1.00 96.25 86 THR A O 1
ATOM 690 N N . TRP A 1 87 ? 9.969 8.640 -11.571 1.00 97.81 87 TRP A N 1
ATOM 691 C CA . TRP A 1 87 ? 9.618 7.878 -12.761 1.00 97.81 87 TRP A CA 1
ATOM 6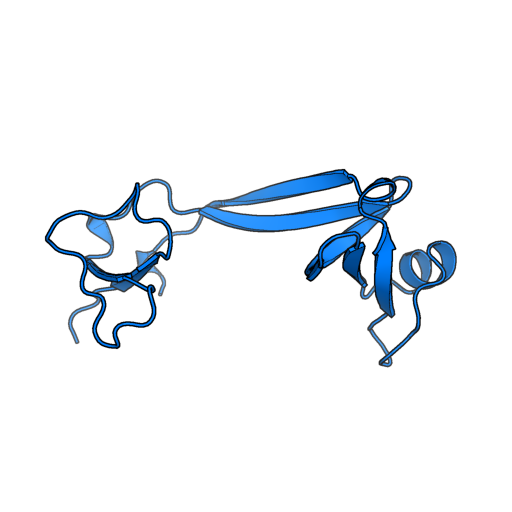92 C C . TRP A 1 87 ? 8.299 7.158 -12.518 1.00 97.81 87 TRP A C 1
ATOM 694 O O . TRP A 1 87 ? 8.169 6.443 -11.528 1.00 97.81 87 TRP A O 1
ATOM 704 N N . LEU A 1 88 ? 7.328 7.344 -13.411 1.00 97.62 88 LEU A N 1
ATOM 705 C CA . LEU A 1 88 ? 5.955 6.874 -13.238 1.00 97.62 88 LEU A CA 1
ATOM 706 C C . LEU A 1 88 ? 5.409 6.321 -14.554 1.00 97.62 88 LEU A C 1
ATOM 708 O O . LEU A 1 88 ? 5.363 7.026 -15.561 1.00 97.62 88 LEU A O 1
ATOM 712 N N . GLY A 1 89 ? 4.910 5.088 -14.537 1.00 96.44 89 GLY A N 1
ATOM 713 C CA . GLY A 1 89 ? 4.364 4.451 -15.735 1.00 96.44 89 GLY A CA 1
ATOM 714 C C . GLY A 1 89 ? 3.301 3.402 -15.442 1.00 96.44 89 GLY A C 1
ATOM 715 O O . GLY A 1 89 ? 3.083 3.016 -14.297 1.00 96.44 89 GLY A O 1
ATOM 716 N N . TRP A 1 90 ? 2.614 2.958 -16.495 1.00 97.38 90 TRP A N 1
ATOM 717 C CA . TRP A 1 90 ? 1.659 1.851 -16.433 1.00 97.38 90 TRP A CA 1
ATOM 718 C C . TRP A 1 90 ? 2.298 0.587 -16.999 1.00 97.38 90 TRP A C 1
ATOM 720 O O . TRP A 1 90 ? 2.729 0.594 -18.150 1.00 97.38 90 TRP A O 1
ATOM 730 N N . VAL A 1 91 ? 2.296 -0.490 -16.219 1.00 96.62 91 VAL A N 1
ATOM 731 C CA . VAL A 1 91 ? 2.910 -1.778 -16.571 1.00 96.62 91 VAL A CA 1
ATOM 732 C C . VAL A 1 91 ? 1.845 -2.881 -16.538 1.00 96.62 91 VAL A C 1
ATOM 734 O O . VAL A 1 91 ? 0.997 -2.863 -15.638 1.00 96.62 91 VAL A O 1
ATOM 737 N N . PRO A 1 92 ? 1.826 -3.819 -17.506 1.00 97.19 92 PRO A N 1
ATOM 738 C CA . PRO A 1 92 ? 0.901 -4.952 -17.503 1.00 97.19 92 PRO A CA 1
ATOM 739 C C . PRO A 1 92 ? 0.991 -5.775 -16.220 1.00 97.19 92 PRO A C 1
ATOM 741 O O . PRO A 1 92 ? 2.083 -6.092 -15.760 1.00 97.19 92 PRO A O 1
ATOM 744 N N . LYS A 1 93 ? -0.152 -6.193 -15.661 1.00 96.94 93 LYS A N 1
ATOM 745 C CA . LYS A 1 93 ? -0.167 -7.021 -14.438 1.00 96.94 93 LYS A CA 1
ATOM 746 C C . LYS A 1 93 ? 0.602 -8.331 -14.593 1.00 96.94 93 LYS A C 1
ATOM 748 O O . LYS A 1 93 ? 1.170 -8.813 -13.625 1.00 96.94 93 LYS A O 1
ATOM 753 N N . SER A 1 94 ? 0.644 -8.888 -15.803 1.00 96.38 94 SER A N 1
ATOM 754 C CA . SER A 1 94 ? 1.400 -10.105 -16.121 1.00 96.38 94 SER A CA 1
ATOM 755 C C . SER A 1 94 ? 2.909 -9.968 -15.903 1.00 96.38 94 SER A C 1
ATOM 757 O O . SER A 1 94 ? 3.590 -10.978 -15.765 1.00 96.38 94 SER A O 1
ATOM 759 N N . GLU A 1 95 ? 3.431 -8.741 -15.890 1.00 95.62 95 GLU A N 1
ATOM 760 C CA . GLU A 1 95 ? 4.857 -8.443 -15.714 1.00 95.62 95 GLU A CA 1
ATOM 761 C C . GLU A 1 95 ? 5.206 -8.028 -14.280 1.00 95.62 95 GLU A C 1
ATOM 763 O O . GLU A 1 95 ? 6.383 -7.883 -13.954 1.00 95.62 95 GLU A O 1
ATOM 768 N N . VAL A 1 96 ? 4.198 -7.831 -13.425 1.00 96.88 96 VAL A N 1
ATOM 769 C CA . VAL A 1 96 ? 4.373 -7.333 -12.060 1.00 96.88 96 VAL A CA 1
ATOM 770 C C . VAL A 1 96 ? 4.043 -8.441 -11.073 1.00 96.88 96 VAL A C 1
ATOM 772 O O . VAL A 1 96 ? 2.896 -8.873 -10.960 1.00 96.88 96 VAL A O 1
ATOM 775 N N . LYS A 1 97 ? 5.029 -8.853 -10.279 1.00 97.19 97 LYS A N 1
ATOM 776 C CA . LYS A 1 97 ? 4.778 -9.685 -9.102 1.00 97.19 97 LYS A CA 1
ATOM 777 C C . LYS A 1 97 ? 4.545 -8.783 -7.894 1.00 97.19 97 LYS A C 1
ATOM 779 O O . LYS A 1 97 ? 5.424 -8.014 -7.522 1.00 97.19 97 LYS A O 1
ATOM 784 N N . LEU A 1 98 ? 3.374 -8.875 -7.266 1.00 96.31 98 LEU A N 1
ATOM 785 C CA . LEU A 1 98 ? 3.083 -8.086 -6.068 1.00 96.31 98 LEU A CA 1
ATOM 786 C C . LEU A 1 98 ? 3.857 -8.614 -4.855 1.00 96.31 98 LEU A C 1
ATOM 788 O O . LEU A 1 98 ? 3.899 -9.819 -4.601 1.00 96.31 98 LEU A O 1
ATOM 792 N N . ILE A 1 99 ? 4.437 -7.688 -4.100 1.00 95.94 99 ILE A N 1
ATOM 793 C CA . ILE A 1 99 ? 5.104 -7.921 -2.822 1.00 95.94 99 ILE A CA 1
ATOM 794 C C . ILE A 1 99 ? 4.358 -7.111 -1.765 1.00 95.94 99 ILE A C 1
ATOM 796 O O . ILE A 1 99 ? 4.137 -5.911 -1.932 1.00 95.94 99 ILE A O 1
ATOM 800 N N . LEU A 1 100 ? 3.973 -7.777 -0.680 1.00 95.00 100 LEU A N 1
ATOM 801 C CA . LEU A 1 100 ? 3.354 -7.152 0.481 1.00 95.00 100 LEU A CA 1
ATOM 802 C C . LEU A 1 100 ? 4.415 -6.974 1.559 1.00 95.00 100 LEU A C 1
ATOM 804 O O . LEU A 1 100 ? 5.084 -7.936 1.933 1.00 95.00 100 LEU A O 1
ATOM 808 N N . GLU A 1 101 ? 4.553 -5.751 2.054 1.00 94.81 101 GLU A N 1
ATOM 809 C CA . GLU A 1 101 ? 5.367 -5.461 3.227 1.00 94.81 101 GLU A CA 1
ATOM 810 C C . GLU A 1 101 ? 4.478 -4.959 4.352 1.00 94.81 101 GLU A C 1
ATOM 812 O O . GLU A 1 101 ? 3.719 -4.001 4.193 1.00 94.81 101 GLU A O 1
ATOM 817 N N . GLU A 1 102 ? 4.585 -5.627 5.494 1.00 95.62 102 GLU A N 1
ATOM 818 C CA . GLU A 1 102 ? 3.864 -5.289 6.710 1.00 95.62 102 GLU A CA 1
ATOM 819 C C . GLU A 1 102 ? 4.831 -4.625 7.682 1.00 95.62 102 GLU A C 1
ATOM 821 O O . GLU A 1 102 ? 5.847 -5.198 8.071 1.00 95.62 102 GLU A O 1
ATOM 826 N N . THR A 1 103 ? 4.522 -3.392 8.069 1.00 95.62 103 THR A N 1
ATOM 827 C CA . THR A 1 103 ? 5.281 -2.664 9.085 1.00 95.62 103 THR A CA 1
ATOM 828 C C . THR A 1 103 ? 4.413 -2.511 10.329 1.00 95.62 103 THR A C 1
ATOM 830 O O . THR A 1 103 ? 3.433 -1.759 10.278 1.00 95.62 103 THR A O 1
ATOM 833 N N . PRO A 1 104 ? 4.736 -3.193 11.442 1.00 94.69 104 PRO A N 1
ATOM 834 C CA . PRO A 1 104 ? 4.035 -3.002 12.704 1.00 94.69 104 PRO A CA 1
ATOM 835 C C . PRO A 1 104 ? 4.121 -1.547 13.166 1.00 94.69 104 PRO A C 1
ATOM 837 O O . PRO A 1 104 ? 5.171 -0.911 13.049 1.00 94.69 104 PRO A O 1
ATOM 840 N N . PHE A 1 105 ? 3.032 -1.021 13.718 1.00 92.88 105 PHE A N 1
ATOM 841 C CA . PHE A 1 105 ? 3.015 0.313 14.307 1.00 92.88 105 PHE A CA 1
ATOM 842 C C . PHE A 1 105 ? 2.217 0.347 15.608 1.00 92.88 105 PHE A C 1
ATOM 844 O O . PHE A 1 105 ? 1.306 -0.446 15.826 1.00 92.88 105 PHE A O 1
ATOM 851 N N . ASP A 1 106 ? 2.563 1.297 16.476 1.00 91.06 106 ASP A N 1
ATOM 852 C CA . ASP A 1 106 ? 1.840 1.531 17.722 1.00 91.06 106 ASP A CA 1
ATOM 853 C C . ASP A 1 106 ? 0.731 2.574 17.488 1.00 91.06 106 ASP A C 1
ATOM 855 O O . ASP A 1 106 ? 1.050 3.739 17.221 1.00 91.06 106 ASP A O 1
ATOM 859 N N . PRO A 1 107 ? -0.560 2.196 17.577 1.00 86.62 107 PRO A N 1
ATOM 860 C CA . PRO A 1 107 ? -1.672 3.116 17.353 1.00 86.62 107 PRO A CA 1
ATOM 861 C C . PRO A 1 107 ? -1.739 4.241 18.395 1.00 86.62 107 PRO A C 1
ATOM 863 O O . PRO A 1 107 ? -2.362 5.262 18.134 1.00 86.62 107 PRO A O 1
ATOM 866 N N . LYS A 1 108 ? -1.072 4.107 19.551 1.00 86.00 108 LYS A N 1
ATOM 867 C CA . LYS A 1 108 ? -1.052 5.133 20.612 1.00 86.00 108 LYS A CA 1
ATOM 868 C C . LYS A 1 108 ? -0.194 6.350 20.279 1.00 86.00 108 LYS A C 1
ATOM 870 O O . LYS A 1 108 ? -0.194 7.319 21.031 1.00 86.00 108 LYS A O 1
ATOM 875 N N . ARG A 1 109 ? 0.591 6.280 19.203 1.00 81.56 109 ARG A N 1
ATOM 876 C CA . ARG A 1 109 ? 1.494 7.356 18.772 1.00 81.56 109 ARG A CA 1
ATOM 877 C C . ARG A 1 109 ? 0.851 8.327 17.769 1.00 81.56 109 ARG A C 1
ATOM 879 O O . ARG A 1 109 ? 1.578 9.161 17.234 1.00 81.56 109 ARG A O 1
ATOM 886 N N . PHE A 1 110 ? -0.452 8.195 17.500 1.00 67.88 110 PHE A N 1
ATOM 887 C CA . PHE A 1 110 ? -1.222 9.005 16.546 1.00 67.88 110 PHE A CA 1
ATOM 888 C C . PHE A 1 110 ? -2.160 9.995 17.234 1.00 67.88 110 PHE A C 1
ATOM 890 O O . PHE A 1 110 ? -2.627 9.687 18.353 1.00 67.88 110 PHE A O 1
#

Sequence (110 aa):
MDGNLKILTQDKSKIDDTFVDKYQSGVYTKVVEPNELKDCVKIQVYGDIQGKKVEVLKERNDKYQVSTGSLLIGEELKLPRIDRDTWLGWVPKSEVKLILEETPFDPKRF

Secondary structure (DSSP, 8-state):
----EEEEE--GGG--TT-B-TTSSS-EEEEE-GGG--S-EEEEEEEEETTEEEEEEEE-SSEEEEEE--HHHHHHTTPPEEETTEEEEEEEGGG-EEEEEEEE--GGG-